Protein AF-A0A444R2Z7-F1 (afdb_monomer_lite)

Structure (mmCIF, N/CA/C/O backbone):
data_AF-A0A444R2Z7-F1
#
_entry.id   AF-A0A444R2Z7-F1
#
loop_
_atom_site.group_PDB
_atom_site.id
_atom_site.type_symbol
_atom_site.label_atom_id
_atom_site.label_alt_id
_atom_site.label_comp_id
_atom_site.label_asym_id
_atom_site.label_entity_id
_atom_site.label_seq_id
_atom_site.pdbx_PDB_ins_code
_atom_site.Cartn_x
_atom_site.Cartn_y
_atom_site.Cartn_z
_atom_site.occupancy
_atom_site.B_iso_or_equiv
_atom_site.auth_seq_id
_atom_site.auth_comp_id
_atom_site.auth_asym_id
_atom_site.auth_atom_id
_atom_site.pdbx_PDB_model_num
ATOM 1 N N . MET A 1 1 ? 0.951 -9.895 16.603 1.00 73.06 1 MET A N 1
ATOM 2 C CA . MET A 1 1 ? 2.278 -9.499 16.075 1.00 73.06 1 MET A CA 1
ATOM 3 C C . MET A 1 1 ? 2.127 -8.189 15.323 1.00 73.06 1 MET A C 1
ATOM 5 O O . MET A 1 1 ? 1.124 -8.032 14.641 1.00 73.06 1 MET A O 1
ATOM 9 N N . LYS A 1 2 ? 3.065 -7.249 15.463 1.00 87.69 2 LYS A N 1
ATOM 10 C CA . LYS A 1 2 ? 3.076 -6.008 14.672 1.00 87.69 2 LYS A CA 1
ATOM 11 C C . LYS A 1 2 ? 4.104 -6.137 13.549 1.00 87.69 2 LYS A C 1
ATOM 13 O O . LYS A 1 2 ? 5.128 -6.791 13.731 1.00 87.69 2 LYS A O 1
ATOM 18 N N . ILE A 1 3 ? 3.826 -5.526 12.402 1.00 94.81 3 ILE A N 1
ATOM 19 C CA . ILE A 1 3 ? 4.758 -5.477 11.274 1.00 94.81 3 ILE A CA 1
ATOM 20 C C . ILE A 1 3 ? 5.817 -4.413 11.585 1.00 94.81 3 ILE A C 1
ATOM 22 O O . ILE A 1 3 ? 5.476 -3.280 11.923 1.00 94.81 3 ILE A O 1
ATOM 26 N N . LYS A 1 4 ? 7.103 -4.770 11.495 1.00 97.06 4 LYS A N 1
ATOM 27 C CA . LYS A 1 4 ? 8.200 -3.808 11.654 1.00 97.06 4 LYS A CA 1
ATOM 28 C C . LYS A 1 4 ? 8.295 -2.886 10.440 1.00 97.06 4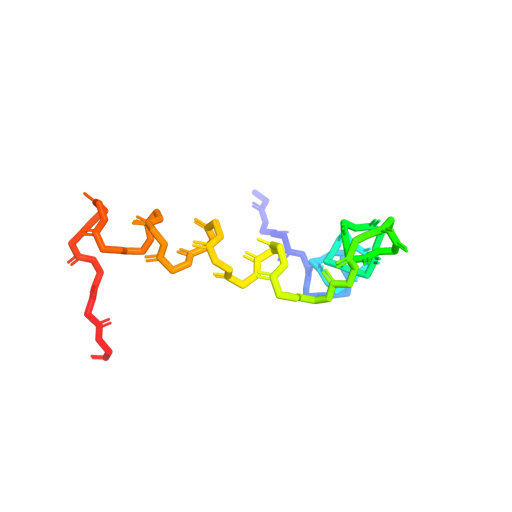 LYS A C 1
ATOM 30 O O . LYS A 1 4 ? 8.117 -3.326 9.306 1.00 97.06 4 LYS A O 1
ATOM 35 N N . HIS A 1 5 ? 8.672 -1.632 10.669 1.00 97.19 5 HIS A N 1
ATOM 36 C CA . HIS A 1 5 ? 8.811 -0.637 9.605 1.00 97.19 5 HIS A CA 1
ATOM 37 C C . HIS A 1 5 ? 9.835 -1.045 8.523 1.00 97.19 5 HIS A C 1
ATOM 39 O O . HIS A 1 5 ? 9.597 -0.817 7.340 1.00 97.19 5 HIS A O 1
ATOM 45 N N . GLU A 1 6 ? 10.931 -1.719 8.893 1.00 97.44 6 GLU A N 1
ATOM 46 C CA . GLU A 1 6 ? 11.930 -2.228 7.938 1.00 97.44 6 GLU A CA 1
ATOM 47 C C . GLU A 1 6 ? 11.353 -3.230 6.928 1.00 97.44 6 GLU A C 1
ATOM 49 O O . GLU A 1 6 ? 11.689 -3.178 5.746 1.00 97.44 6 GLU A O 1
ATOM 54 N N . HIS A 1 7 ? 10.418 -4.078 7.363 1.00 97.50 7 HIS A N 1
ATOM 55 C CA 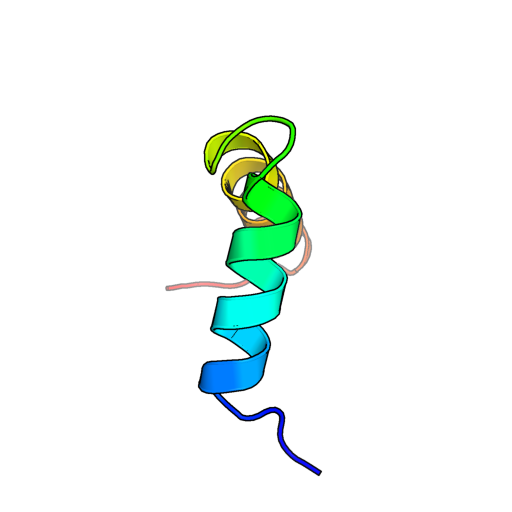. HIS A 1 7 ? 9.749 -5.034 6.485 1.00 97.50 7 HIS A CA 1
ATOM 56 C C . HIS A 1 7 ? 8.781 -4.333 5.526 1.00 97.50 7 HIS A C 1
ATOM 58 O O . HIS A 1 7 ? 8.705 -4.709 4.359 1.00 97.50 7 HIS A O 1
ATOM 64 N N . ILE A 1 8 ? 8.091 -3.282 5.991 1.00 97.50 8 ILE A N 1
ATOM 65 C CA . ILE A 1 8 ? 7.224 -2.455 5.135 1.00 97.50 8 ILE A CA 1
ATOM 66 C C . ILE A 1 8 ? 8.069 -1.785 4.052 1.00 97.50 8 ILE A C 1
ATOM 68 O O . ILE A 1 8 ? 7.737 -1.877 2.875 1.00 97.50 8 ILE A O 1
ATOM 72 N N . ARG A 1 9 ? 9.197 -1.169 4.427 1.00 98.00 9 ARG A N 1
ATOM 73 C CA . ARG A 1 9 ? 10.097 -0.508 3.472 1.00 98.00 9 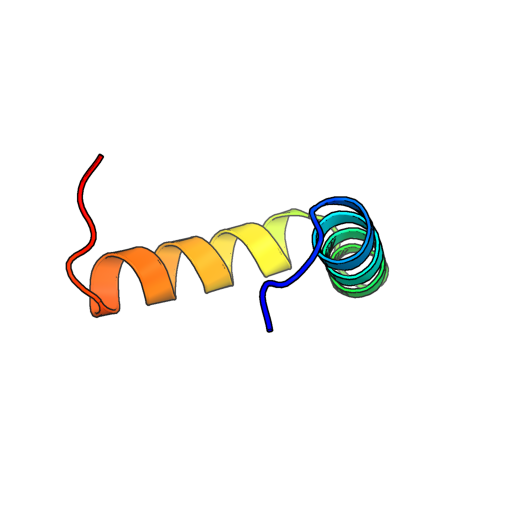ARG A CA 1
ATOM 74 C C . ARG A 1 9 ? 10.628 -1.476 2.415 1.00 98.00 9 ARG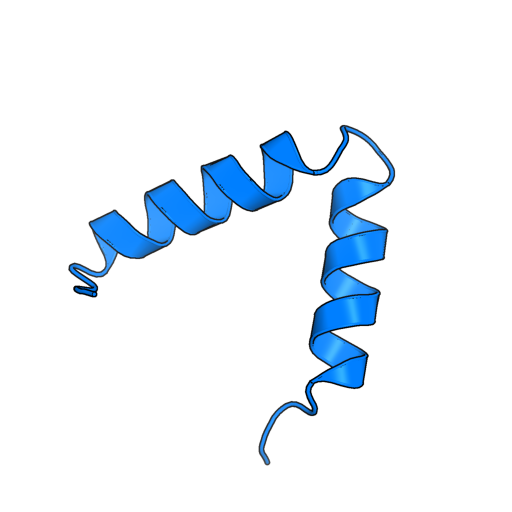 A C 1
ATOM 76 O O . ARG A 1 9 ? 10.602 -1.155 1.233 1.00 98.00 9 ARG A O 1
ATOM 83 N N . MET A 1 10 ? 11.079 -2.660 2.829 1.00 98.31 10 MET A N 1
ATOM 84 C CA . MET A 1 10 ? 11.578 -3.678 1.901 1.00 98.31 10 MET A CA 1
ATOM 85 C C . MET A 1 10 ? 10.496 -4.104 0.901 1.00 98.31 10 MET A C 1
ATOM 87 O O . MET A 1 10 ? 10.755 -4.130 -0.300 1.00 98.31 10 MET A O 1
ATOM 91 N N . ALA A 1 11 ? 9.275 -4.365 1.373 1.00 98.19 11 ALA A N 1
ATOM 92 C CA . ALA A 1 11 ? 8.157 -4.726 0.505 1.00 98.19 11 ALA A CA 1
ATOM 93 C C . ALA A 1 11 ? 7.763 -3.589 -0.455 1.00 98.19 11 ALA A C 1
ATOM 95 O O . ALA A 1 11 ? 7.521 -3.844 -1.633 1.00 98.19 11 ALA A O 1
ATOM 96 N N . MET A 1 12 ? 7.751 -2.338 0.017 1.00 98.38 12 MET A N 1
ATOM 97 C CA . MET A 1 12 ? 7.461 -1.166 -0.818 1.00 98.38 12 MET A CA 1
ATOM 98 C C . MET A 1 12 ? 8.486 -0.993 -1.942 1.00 98.38 12 MET A C 1
ATOM 100 O O . MET A 1 12 ? 8.097 -0.741 -3.079 1.00 98.38 12 MET A O 1
ATOM 104 N N . ASN A 1 13 ? 9.774 -1.199 -1.655 1.00 97.88 13 ASN A N 1
ATOM 105 C CA . ASN A 1 13 ? 10.830 -1.122 -2.665 1.00 97.88 13 ASN A CA 1
ATOM 106 C C . ASN A 1 13 ? 10.698 -2.234 -3.713 1.00 97.88 13 ASN A C 1
ATOM 108 O O . ASN A 1 13 ? 10.811 -1.969 -4.907 1.00 97.88 13 ASN A O 1
ATOM 112 N N . VAL A 1 14 ? 10.420 -3.470 -3.281 1.00 98.25 14 VAL A N 1
ATOM 113 C CA . VAL A 1 14 ? 10.175 -4.598 -4.197 1.00 98.25 14 VAL A CA 1
ATOM 114 C C . VAL A 1 14 ? 8.966 -4.320 -5.086 1.00 98.25 14 VAL A C 1
ATOM 116 O O . VAL A 1 14 ? 9.005 -4.588 -6.282 1.00 98.25 14 VAL A O 1
ATOM 119 N N . TRP A 1 15 ? 7.906 -3.746 -4.522 1.00 98.06 15 TRP A N 1
ATOM 120 C CA . TRP A 1 15 ? 6.704 -3.412 -5.274 1.00 98.06 15 TRP A CA 1
ATOM 121 C C . TRP A 1 15 ? 6.930 -2.260 -6.267 1.00 98.06 15 TRP A C 1
ATOM 123 O O . TRP A 1 15 ? 6.396 -2.292 -7.371 1.00 98.06 15 TRP A O 1
ATOM 133 N N . ALA A 1 16 ? 7.747 -1.269 -5.917 1.00 98.12 16 ALA A N 1
ATOM 134 C CA . ALA A 1 16 ? 8.095 -0.173 -6.817 1.00 98.12 16 ALA A CA 1
ATOM 135 C C . ALA A 1 16 ? 9.088 -0.576 -7.922 1.00 98.12 16 ALA A C 1
ATOM 137 O O . ALA A 1 16 ? 9.168 0.114 -8.932 1.00 98.12 16 ALA A O 1
ATOM 138 N N . HIS A 1 17 ? 9.848 -1.663 -7.759 1.00 97.50 17 HIS A N 1
ATOM 139 C CA . HIS A 1 17 ? 10.920 -2.043 -8.686 1.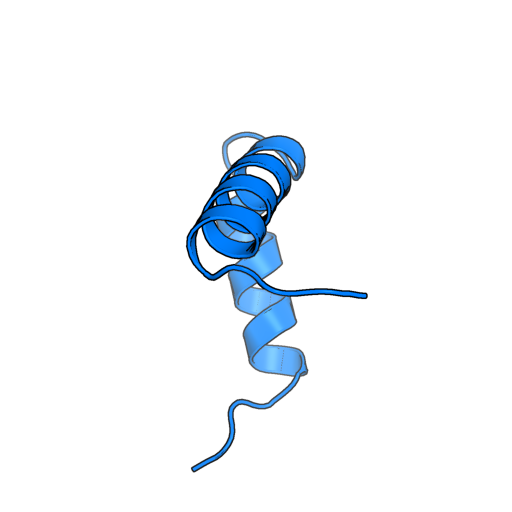00 97.50 17 HIS A CA 1
ATOM 140 C C . HIS A 1 17 ? 10.486 -2.198 -10.162 1.00 97.50 17 HIS A C 1
ATOM 142 O O . HIS A 1 17 ? 11.234 -1.748 -11.027 1.00 97.50 17 HIS A O 1
ATOM 148 N N . PRO A 1 18 ? 9.325 -2.799 -10.498 1.00 96.81 18 PRO A N 1
ATOM 149 C CA . PRO A 1 18 ? 8.951 -3.015 -11.898 1.00 96.81 18 PRO A CA 1
ATOM 150 C C . PRO A 1 18 ? 8.511 -1.737 -12.625 1.00 96.81 18 PRO A C 1
ATOM 152 O O . PRO A 1 18 ? 8.956 -1.484 -13.739 1.00 96.81 18 PRO A O 1
ATOM 155 N N . ASP A 1 19 ? 7.659 -0.929 -11.985 1.00 95.75 19 ASP A N 1
ATOM 156 C CA . ASP A 1 19 ? 6.905 0.154 -12.644 1.00 95.75 19 ASP A CA 1
ATOM 157 C C . ASP A 1 19 ? 7.105 1.532 -11.979 1.00 95.75 19 ASP A C 1
ATOM 159 O O . ASP A 1 19 ? 6.423 2.514 -12.289 1.00 95.75 19 ASP A O 1
ATOM 163 N N . GLY A 1 20 ? 8.033 1.611 -11.027 1.00 96.69 20 GLY A N 1
ATOM 164 C CA . GLY A 1 20 ? 8.301 2.793 -10.221 1.00 96.69 20 GLY A CA 1
ATOM 165 C C . GLY A 1 20 ? 7.302 3.016 -9.081 1.00 96.69 20 GLY A C 1
ATOM 166 O O . GLY A 1 20 ? 6.264 2.368 -8.942 1.00 96.69 20 GLY A O 1
ATOM 167 N N . GLU A 1 21 ? 7.612 4.008 -8.249 1.00 97.56 21 GLU A N 1
ATOM 168 C CA . GLU A 1 21 ? 6.892 4.300 -7.000 1.00 97.56 21 GLU A CA 1
ATOM 169 C C . GLU A 1 21 ? 5.452 4.795 -7.208 1.00 97.56 21 GLU A C 1
ATOM 171 O O . GLU A 1 21 ? 4.612 4.688 -6.310 1.00 97.56 21 GLU A O 1
ATOM 176 N N . LYS A 1 22 ? 5.132 5.296 -8.408 1.00 98.00 22 LYS A N 1
ATOM 177 C CA . LYS A 1 22 ? 3.789 5.793 -8.738 1.00 98.00 22 LYS A CA 1
ATOM 178 C C . LYS A 1 22 ? 2.735 4.686 -8.713 1.00 98.00 22 LYS A C 1
ATOM 180 O O . LYS A 1 22 ? 1.584 4.973 -8.389 1.00 98.00 22 LYS A O 1
ATOM 185 N N . VAL A 1 23 ? 3.107 3.439 -9.017 1.00 97.31 23 VAL A N 1
ATOM 186 C CA . VAL A 1 23 ? 2.167 2.310 -8.995 1.00 97.31 23 VAL A CA 1
ATOM 187 C C . VAL A 1 23 ? 1.732 1.970 -7.562 1.00 97.31 23 VAL A C 1
ATOM 189 O O . VAL A 1 23 ? 0.524 1.993 -7.309 1.00 97.31 23 VAL A O 1
ATOM 192 N N . PRO A 1 24 ? 2.644 1.720 -6.601 1.00 98.25 24 PRO A N 1
ATOM 193 C CA . PRO A 1 24 ? 2.275 1.578 -5.194 1.00 98.25 24 PRO A CA 1
ATOM 194 C C . PRO A 1 24 ? 1.504 2.782 -4.654 1.00 98.25 24 PRO A C 1
ATOM 196 O O . PRO A 1 24 ? 0.470 2.598 -4.013 1.00 98.25 24 PRO A O 1
ATOM 199 N N . ALA A 1 25 ? 1.950 4.004 -4.968 1.00 98.31 25 ALA A N 1
ATOM 200 C CA . ALA A 1 25 ? 1.294 5.224 -4.508 1.00 98.31 25 ALA A CA 1
ATOM 201 C C . ALA A 1 25 ? -0.173 5.285 -4.961 1.00 98.31 25 ALA A C 1
ATOM 203 O O . ALA A 1 25 ? -1.060 5.414 -4.125 1.00 98.31 25 ALA A O 1
ATOM 204 N N . ALA A 1 26 ? -0.453 5.095 -6.255 1.00 98.25 26 ALA A N 1
ATOM 205 C CA . ALA A 1 26 ? -1.817 5.146 -6.780 1.00 98.25 26 ALA A CA 1
ATOM 206 C C . ALA A 1 26 ? -2.735 4.074 -6.166 1.00 98.25 26 ALA A C 1
ATOM 208 O O . ALA A 1 26 ? -3.891 4.361 -5.845 1.00 98.25 26 ALA A O 1
ATOM 209 N N . LYS A 1 27 ? -2.234 2.844 -5.966 1.00 98.25 27 LYS A N 1
ATOM 210 C CA . LYS A 1 27 ? -3.036 1.769 -5.356 1.00 98.25 27 LYS A CA 1
ATOM 211 C C . LYS A 1 27 ? -3.311 2.030 -3.876 1.00 98.25 27 LYS A C 1
ATOM 213 O O . LYS A 1 27 ? -4.436 1.810 -3.433 1.00 98.25 27 LYS A O 1
ATOM 218 N N . ILE A 1 28 ? -2.321 2.529 -3.133 1.00 98.06 28 ILE A N 1
ATOM 219 C CA . ILE A 1 28 ? -2.495 2.905 -1.725 1.00 98.06 28 ILE A CA 1
ATOM 220 C C . ILE A 1 28 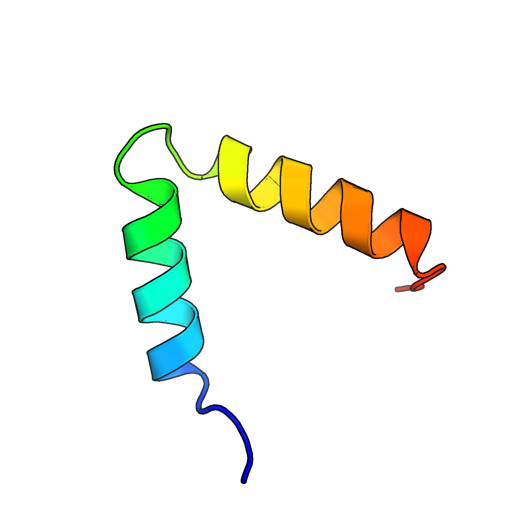? -3.474 4.072 -1.610 1.00 98.06 28 ILE A C 1
ATOM 222 O O . ILE A 1 28 ? -4.390 3.994 -0.803 1.00 98.06 28 ILE A O 1
ATOM 226 N N . THR A 1 29 ? -3.348 5.111 -2.441 1.00 97.94 29 THR A N 1
ATOM 227 C CA . THR A 1 29 ? -4.271 6.255 -2.444 1.00 97.94 29 THR A CA 1
ATOM 228 C C . THR A 1 29 ? -5.708 5.827 -2.726 1.00 97.94 29 THR A C 1
ATOM 230 O O . THR A 1 29 ? -6.622 6.277 -2.040 1.00 97.94 29 THR A O 1
ATOM 233 N N . LYS A 1 30 ? -5.925 4.929 -3.694 1.00 98.25 30 LYS A N 1
ATOM 234 C CA . LYS A 1 30 ? -7.261 4.390 -3.970 1.00 98.25 30 LYS A CA 1
ATOM 235 C C . LYS A 1 30 ? -7.837 3.675 -2.742 1.00 98.25 30 LYS A C 1
ATOM 237 O O . LYS A 1 30 ? -8.922 4.032 -2.296 1.00 98.25 30 LYS A O 1
ATOM 242 N N . ALA A 1 31 ? -7.093 2.726 -2.175 1.00 98.12 31 ALA A N 1
ATOM 243 C CA . ALA A 1 31 ? -7.541 1.969 -1.007 1.00 98.12 31 ALA A CA 1
ATOM 244 C C . ALA A 1 31 ? -7.765 2.869 0.221 1.00 98.12 31 ALA A C 1
ATOM 246 O O . ALA A 1 31 ? -8.719 2.675 0.966 1.00 98.12 31 ALA A O 1
ATOM 247 N N . TYR A 1 32 ? -6.916 3.880 0.411 1.00 98.00 32 TYR A N 1
ATOM 248 C CA . TYR A 1 32 ? -7.034 4.867 1.483 1.00 98.00 32 TYR A CA 1
ATOM 249 C C . TYR A 1 32 ? -8.398 5.573 1.451 1.00 98.00 32 TYR A C 1
ATOM 251 O O . TYR A 1 32 ? -9.079 5.638 2.475 1.00 98.00 32 TYR A O 1
ATOM 259 N N . PHE A 1 33 ? -8.839 6.028 0.272 1.00 97.56 33 PHE A N 1
ATOM 260 C CA . PHE A 1 33 ? -10.152 6.657 0.112 1.00 97.56 33 PHE A CA 1
ATOM 261 C C . PHE A 1 33 ? -11.315 5.660 0.151 1.00 97.56 33 PHE A C 1
ATOM 263 O O . PHE A 1 33 ? -12.355 5.982 0.719 1.00 97.56 33 PHE A O 1
ATOM 270 N N . GLU A 1 34 ? -11.155 4.449 -0.393 1.00 98.06 34 GLU A N 1
ATOM 271 C CA . GLU A 1 34 ? -12.178 3.390 -0.302 1.00 98.06 34 GLU A CA 1
ATOM 272 C C . GLU A 1 34 ? -12.469 2.989 1.150 1.00 98.06 34 GLU A C 1
ATOM 274 O O . GLU A 1 34 ? -13.604 2.666 1.492 1.00 98.06 34 GLU A O 1
ATOM 279 N N . LEU A 1 35 ? -11.456 3.053 2.016 1.00 98.06 35 LEU A N 1
ATOM 280 C CA . LEU A 1 35 ? -11.583 2.790 3.448 1.00 98.06 35 LEU A CA 1
ATOM 281 C C . LEU A 1 35 ? -12.042 4.014 4.255 1.00 98.06 35 LEU A C 1
ATOM 283 O O . LEU A 1 35 ? -12.155 3.920 5.476 1.00 98.06 35 LEU A O 1
ATOM 287 N N . GLY A 1 36 ? -12.290 5.157 3.605 1.00 97.25 36 GLY A N 1
ATOM 288 C CA . GLY A 1 36 ? -12.705 6.391 4.274 1.00 97.25 36 GLY A CA 1
ATOM 289 C C . GLY A 1 36 ? -11.674 6.910 5.278 1.00 97.25 36 GLY A C 1
ATOM 290 O O . GLY A 1 36 ? -12.046 7.544 6.264 1.00 97.25 36 GLY A O 1
ATOM 291 N N . MET A 1 37 ? -10.389 6.610 5.067 1.00 97.44 37 MET A N 1
ATOM 292 C CA . MET A 1 37 ? -9.329 7.098 5.941 1.00 97.44 37 MET A CA 1
ATOM 293 C C . MET A 1 37 ? -9.191 8.618 5.804 1.00 97.44 37 MET A C 1
ATOM 295 O O . MET A 1 37 ? -9.342 9.178 4.717 1.00 97.44 37 MET A O 1
ATOM 299 N N . THR A 1 38 ? -8.888 9.283 6.916 1.00 93.19 38 THR A N 1
ATOM 300 C CA . THR A 1 38 ? -8.672 10.734 6.982 1.00 93.19 38 THR A CA 1
ATOM 301 C C . THR A 1 38 ? -7.273 11.042 7.506 1.00 93.19 38 THR A C 1
ATOM 303 O O . THR A 1 38 ? -6.617 10.171 8.086 1.00 93.19 38 THR A O 1
ATOM 306 N N . PHE A 1 39 ? -6.789 12.250 7.216 1.00 74.38 39 PHE A N 1
ATOM 307 C CA . PHE A 1 39 ? -5.475 12.740 7.636 1.00 74.38 39 PHE A CA 1
ATOM 308 C C . PHE A 1 39 ? -5.427 13.047 9.135 1.00 74.38 39 PHE A C 1
ATOM 310 O O . PHE A 1 39 ? -6.482 13.430 9.694 1.00 74.38 39 PHE A O 1
#

Foldseek 3Di:
DDDDPVNVVVVQCVVQVPPHNVVVVVVCVVVCVVVVHDD

pLDDT: mean 96.06, std 5.52, range [73.06, 98.38]

Secondary structure (DSSP, 8-state):
-PPPHHHHHHHHHHHHTTT-THHHHHHHHHHHHHTT---

Radius of gyration: 11.68 Å; chains: 1; bounding box: 25×22×29 Å

Organism: Escherichia coli (NCBI:txid562)

Sequence (39 aa):
MKIKHEHIRMAMNVWAHPDGEKVPAAKITKAYFELGMTF

InterPro domains:
  IPR009364 YdaT-like [PF06254] (7-38)
  IPR037042 Transcriptional regulator YdaT-like superfamily [G3DSA:1.10.3600.10] (1-39)